Protein AF-A0A2E8RA68-F1 (afdb_monomer_lite)

Structure (mmCIF, N/CA/C/O backbone):
data_AF-A0A2E8RA68-F1
#
_entry.id   AF-A0A2E8RA68-F1
#
loop_
_atom_site.group_PDB
_atom_site.id
_atom_site.type_symbol
_atom_site.label_atom_id
_atom_site.label_alt_id
_atom_site.label_comp_id
_atom_site.label_asym_id
_atom_site.label_entity_id
_atom_site.label_seq_id
_atom_site.pdbx_PDB_ins_code
_atom_site.Cartn_x
_atom_site.Cartn_y
_atom_site.Cartn_z
_atom_site.occupancy
_atom_site.B_iso_or_equiv
_atom_site.auth_seq_id
_atom_site.auth_comp_id
_atom_site.auth_asym_id
_atom_site.auth_atom_id
_atom_site.pdbx_PDB_model_num
ATOM 1 N N . MET A 1 1 ? -4.834 3.414 -21.227 1.00 34.09 1 MET A N 1
ATOM 2 C CA . MET A 1 1 ? -4.551 4.663 -20.491 1.00 34.09 1 MET A CA 1
ATOM 3 C C . MET A 1 1 ? -3.182 4.505 -19.836 1.00 34.09 1 MET A C 1
ATOM 5 O O . MET A 1 1 ? -3.091 4.187 -18.664 1.00 34.09 1 MET A O 1
ATOM 9 N N . PHE A 1 2 ? -2.120 4.582 -20.645 1.00 33.16 2 PHE A N 1
ATOM 10 C CA . PHE A 1 2 ? -0.733 4.465 -20.187 1.00 33.16 2 PHE A CA 1
ATOM 11 C C . PHE A 1 2 ? -0.310 5.834 -19.652 1.00 33.16 2 PHE A C 1
ATOM 13 O O . PHE A 1 2 ? -0.043 6.749 -20.431 1.00 33.16 2 PHE A O 1
ATOM 20 N N . LEU A 1 3 ? -0.331 5.992 -18.329 1.00 34.12 3 LEU A N 1
ATOM 21 C CA . LEU A 1 3 ? 0.303 7.131 -17.674 1.00 34.12 3 LEU A CA 1
ATOM 22 C C . LEU A 1 3 ? 1.804 7.101 -18.003 1.00 34.12 3 LEU A C 1
ATOM 24 O O . LEU A 1 3 ? 2.423 6.041 -18.097 1.00 34.12 3 LEU A O 1
ATOM 28 N N . ARG A 1 4 ? 2.337 8.277 -18.323 1.00 38.25 4 ARG A N 1
ATOM 29 C CA . ARG A 1 4 ? 3.605 8.482 -19.019 1.00 38.25 4 ARG A CA 1
ATOM 30 C C . ARG A 1 4 ? 4.785 7.925 -18.218 1.00 38.25 4 ARG A C 1
ATOM 32 O O . ARG A 1 4 ? 5.115 8.432 -17.157 1.00 38.25 4 ARG A O 1
ATOM 39 N N . LYS A 1 5 ? 5.522 6.989 -18.823 1.00 44.41 5 LYS A N 1
ATOM 40 C CA . LYS A 1 5 ? 6.830 6.468 -18.367 1.00 44.41 5 LYS A CA 1
ATOM 41 C C . LYS A 1 5 ? 7.898 7.561 -18.139 1.00 44.41 5 LYS A C 1
ATOM 43 O O . LYS A 1 5 ? 8.949 7.281 -17.583 1.00 44.41 5 LYS A O 1
ATOM 48 N N . LYS A 1 6 ? 7.654 8.789 -18.615 1.00 37.50 6 LYS A N 1
ATOM 49 C CA . LYS A 1 6 ? 8.627 9.888 -18.648 1.00 37.50 6 LYS A CA 1
ATOM 50 C C . LYS A 1 6 ? 8.643 10.749 -17.382 1.00 37.50 6 LYS A C 1
ATOM 52 O O . LYS A 1 6 ? 9.646 11.406 -17.152 1.00 37.50 6 LYS A O 1
ATOM 57 N N . ASP A 1 7 ? 7.588 10.707 -16.569 1.00 38.56 7 ASP A N 1
ATOM 58 C CA . ASP A 1 7 ? 7.479 11.576 -15.388 1.00 38.56 7 ASP A CA 1
ATOM 59 C C . ASP A 1 7 ? 8.183 10.971 -14.153 1.00 38.56 7 ASP A C 1
ATOM 61 O O . ASP A 1 7 ? 8.489 11.684 -13.210 1.00 38.56 7 ASP A O 1
ATOM 65 N N . PHE A 1 8 ? 8.514 9.672 -14.175 1.00 43.72 8 PHE A N 1
ATOM 66 C CA . PHE A 1 8 ? 9.227 8.981 -13.085 1.00 43.72 8 PHE A CA 1
ATOM 67 C C . PHE A 1 8 ? 10.764 9.033 -13.221 1.00 43.72 8 PHE A C 1
ATOM 69 O O . PHE A 1 8 ? 11.483 8.693 -12.290 1.00 43.72 8 PHE A O 1
ATOM 76 N N . LEU A 1 9 ? 11.292 9.457 -14.377 1.00 35.19 9 LEU A N 1
ATOM 77 C CA . LEU A 1 9 ? 12.731 9.450 -14.693 1.00 35.19 9 LEU A CA 1
ATOM 78 C C . LEU A 1 9 ? 13.401 10.820 -14.496 1.00 35.19 9 LEU A C 1
ATOM 80 O O . LEU A 1 9 ? 14.270 11.214 -15.273 1.00 35.19 9 LEU A O 1
ATOM 84 N N . MET A 1 10 ? 13.022 11.553 -13.452 1.00 34.28 10 MET A N 1
ATOM 85 C CA . MET A 1 10 ? 13.844 12.648 -12.940 1.00 34.28 10 MET A CA 1
ATOM 86 C C . MET A 1 10 ? 14.176 12.341 -11.487 1.00 34.28 10 MET A C 1
ATOM 88 O O . MET A 1 10 ? 13.392 12.591 -10.583 1.00 34.28 10 MET A O 1
ATOM 92 N N . SER A 1 11 ? 15.365 11.772 -11.288 1.00 41.84 11 SER A N 1
ATOM 93 C CA . SER A 1 11 ? 16.063 11.780 -10.007 1.00 41.84 11 SER A CA 1
ATOM 94 C C . SER A 1 11 ? 16.385 13.230 -9.645 1.00 41.84 11 SER A C 1
ATOM 96 O O . SER A 1 11 ? 17.495 13.701 -9.872 1.00 41.84 11 SER A O 1
ATOM 98 N N . ASN A 1 12 ? 15.396 13.940 -9.115 1.00 46.41 12 ASN A N 1
ATOM 99 C CA . ASN A 1 12 ? 15.616 15.097 -8.272 1.00 46.41 12 ASN A CA 1
ATOM 100 C C . ASN A 1 12 ? 15.114 14.698 -6.884 1.00 46.41 12 ASN A C 1
ATOM 102 O O . ASN A 1 12 ? 13.912 14.561 -6.672 1.00 46.41 12 ASN A O 1
ATOM 106 N N . ASN A 1 13 ? 16.026 14.552 -5.924 1.00 53.06 13 ASN A N 1
ATOM 107 C CA . ASN A 1 13 ? 15.663 14.451 -4.506 1.00 53.06 13 ASN A CA 1
ATOM 108 C C . ASN A 1 13 ? 14.875 15.676 -3.997 1.00 53.06 13 ASN A C 1
ATOM 110 O O . ASN A 1 13 ? 14.400 15.661 -2.866 1.00 53.06 13 ASN A O 1
ATOM 114 N N . ASP A 1 14 ? 14.699 16.712 -4.826 1.00 55.31 14 ASP A N 1
ATOM 115 C CA . ASP A 1 14 ? 13.867 17.886 -4.547 1.00 55.31 14 ASP A CA 1
ATOM 116 C C . ASP A 1 14 ? 12.370 17.560 -4.368 1.00 55.31 14 ASP A C 1
ATOM 118 O O . ASP A 1 14 ? 11.659 18.351 -3.750 1.00 55.31 14 ASP A O 1
ATOM 122 N N . ASP A 1 15 ? 11.884 16.401 -4.833 1.00 63.25 15 ASP A N 1
ATOM 123 C CA . ASP A 1 15 ? 10.465 16.019 -4.705 1.00 63.25 15 ASP A CA 1
ATOM 124 C C . ASP A 1 15 ? 10.132 15.285 -3.389 1.00 63.25 15 ASP A C 1
ATOM 126 O O . ASP A 1 15 ? 8.957 15.101 -3.050 1.00 63.25 15 ASP A O 1
ATOM 130 N N . LEU A 1 16 ? 11.140 14.897 -2.596 1.00 83.50 16 LEU A N 1
ATOM 131 C CA . LEU A 1 16 ? 10.951 14.284 -1.275 1.00 83.50 16 LEU A CA 1
ATOM 132 C C . LEU A 1 16 ? 10.733 15.353 -0.199 1.00 83.50 16 LEU A C 1
ATOM 134 O O . LEU A 1 16 ? 11.527 15.545 0.723 1.00 83.50 16 LEU A O 1
ATOM 138 N N . THR A 1 17 ? 9.615 16.063 -0.314 1.00 91.44 17 THR A N 1
ATOM 139 C CA . THR A 1 17 ? 9.161 16.998 0.717 1.00 91.44 17 THR A CA 1
ATOM 140 C C . THR A 1 17 ? 8.467 16.256 1.860 1.00 91.44 17 THR A C 1
ATOM 142 O O . THR A 1 17 ? 7.928 15.157 1.699 1.00 91.44 17 THR A O 1
ATOM 145 N N . SER A 1 18 ? 8.405 16.877 3.035 1.00 92.19 18 SER A N 1
ATOM 146 C CA . SER A 1 18 ? 7.639 16.351 4.174 1.00 92.19 18 SER A CA 1
ATOM 147 C C . SER A 1 18 ? 6.150 16.189 3.839 1.00 92.19 18 SER A C 1
ATOM 149 O O . SER A 1 18 ? 5.486 15.296 4.359 1.00 92.19 18 SER A O 1
ATOM 151 N N . GLU A 1 19 ? 5.621 17.012 2.929 1.00 92.75 19 GLU A N 1
ATOM 152 C CA . GLU A 1 19 ? 4.267 16.864 2.389 1.00 92.75 19 GLU A CA 1
ATOM 153 C C . GLU A 1 19 ? 4.127 15.594 1.537 1.00 92.75 19 GLU A C 1
ATOM 155 O O . GLU A 1 19 ? 3.156 14.855 1.707 1.00 92.75 19 GLU A O 1
ATOM 160 N N . ALA A 1 20 ? 5.116 15.279 0.694 1.00 93.25 20 ALA A N 1
ATOM 161 C CA . ALA A 1 20 ? 5.135 14.039 -0.080 1.00 93.25 20 ALA A CA 1
ATOM 162 C C . ALA A 1 20 ? 5.151 12.797 0.831 1.00 93.25 20 ALA A C 1
ATOM 164 O O . ALA A 1 20 ? 4.408 11.843 0.587 1.00 93.25 20 ALA A O 1
ATOM 165 N N . ILE A 1 21 ? 5.918 12.831 1.928 1.00 95.00 21 ILE A N 1
ATOM 166 C CA . ILE A 1 21 ? 5.922 11.757 2.936 1.00 95.00 21 ILE A CA 1
ATOM 167 C C . ILE A 1 21 ? 4.556 11.630 3.621 1.00 95.00 21 ILE A C 1
ATOM 169 O O . ILE A 1 21 ? 4.041 10.520 3.754 1.00 95.00 21 ILE A O 1
ATOM 173 N N . ARG A 1 22 ? 3.914 12.742 4.000 1.00 94.44 22 ARG A N 1
ATOM 174 C CA . ARG A 1 22 ? 2.556 12.712 4.581 1.00 94.44 22 ARG A CA 1
ATOM 175 C C . ARG A 1 22 ? 1.521 12.173 3.600 1.00 94.44 22 ARG A C 1
ATOM 177 O O . ARG A 1 22 ? 0.635 11.414 3.994 1.00 94.44 22 ARG A O 1
ATOM 184 N N . HIS A 1 23 ? 1.639 12.529 2.325 1.00 93.81 23 HIS A N 1
ATOM 185 C CA . HIS A 1 23 ? 0.778 11.996 1.279 1.00 93.81 23 HIS A CA 1
ATOM 186 C C . HIS A 1 23 ? 0.962 10.478 1.128 1.00 93.81 23 HIS A C 1
ATOM 188 O O . HIS A 1 23 ? -0.022 9.737 1.113 1.00 93.81 23 HIS A O 1
ATOM 194 N N . LEU A 1 24 ? 2.206 9.991 1.124 1.00 93.12 24 LEU A N 1
ATOM 195 C CA . LEU A 1 24 ? 2.508 8.558 1.101 1.00 93.12 24 LEU A CA 1
ATOM 196 C C . LEU A 1 24 ? 1.967 7.825 2.343 1.00 93.12 24 LEU A C 1
ATOM 198 O O . LEU A 1 24 ? 1.397 6.735 2.228 1.00 93.12 24 LEU A O 1
ATOM 202 N N . ALA A 1 25 ? 2.092 8.430 3.524 1.00 94.75 25 ALA A N 1
ATOM 203 C CA . ALA A 1 25 ? 1.565 7.891 4.775 1.00 94.75 25 ALA A CA 1
ATOM 204 C C . ALA A 1 25 ? 0.029 7.760 4.734 1.00 94.75 25 ALA A C 1
ATOM 206 O O . ALA A 1 25 ? -0.524 6.739 5.145 1.00 94.75 25 ALA A O 1
ATOM 207 N N . SER A 1 26 ? -0.663 8.731 4.127 1.00 93.94 26 SER A N 1
ATOM 208 C CA . SER A 1 26 ? -2.112 8.670 3.884 1.00 93.94 26 SER A CA 1
ATOM 209 C C . SER A 1 26 ? -2.504 7.503 2.967 1.00 93.94 26 SER A C 1
ATOM 211 O O . SER A 1 26 ? -3.406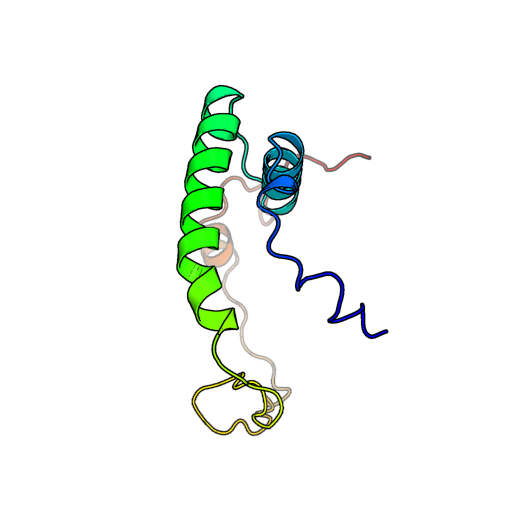 6.729 3.297 1.00 93.94 26 SER A O 1
ATOM 213 N N . LEU A 1 27 ? -1.780 7.308 1.857 1.00 95.69 27 LEU A N 1
ATOM 214 C CA . LEU A 1 27 ? -2.029 6.206 0.916 1.00 95.69 27 LEU A CA 1
ATOM 215 C C . LEU A 1 27 ? -1.823 4.826 1.554 1.00 95.69 27 LEU A C 1
ATOM 217 O O . LEU A 1 27 ? -2.547 3.879 1.245 1.00 95.69 27 LEU A O 1
ATOM 221 N N . 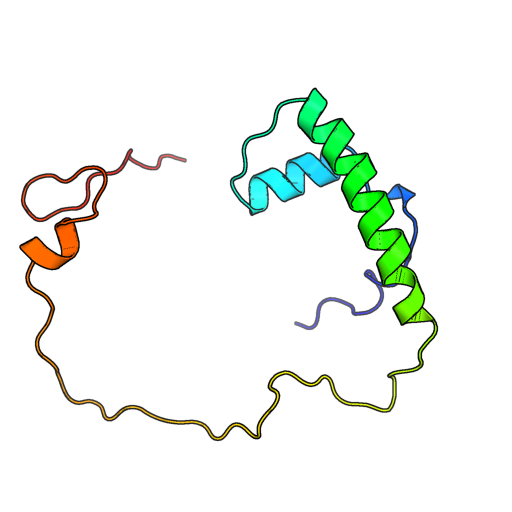THR A 1 28 ? -0.854 4.720 2.462 1.00 95.62 28 THR A N 1
ATOM 222 C CA . THR A 1 28 ? -0.502 3.473 3.159 1.00 95.62 28 THR A CA 1
ATOM 223 C C . THR A 1 28 ? -1.215 3.297 4.502 1.00 95.62 28 THR A C 1
ATOM 225 O O . THR A 1 28 ? -1.071 2.254 5.137 1.00 95.62 28 THR A O 1
ATOM 228 N N . ARG A 1 29 ? -2.039 4.274 4.911 1.00 95.19 29 ARG A N 1
ATOM 229 C CA . ARG A 1 29 ? -2.758 4.318 6.198 1.00 95.19 29 ARG A CA 1
ATOM 230 C C . ARG A 1 29 ? -1.832 4.211 7.417 1.00 95.19 29 ARG A C 1
ATOM 232 O O . ARG A 1 29 ? -2.198 3.606 8.424 1.00 95.19 29 ARG A O 1
ATOM 239 N N . ILE A 1 30 ? -0.651 4.817 7.333 1.00 95.94 30 ILE A N 1
ATOM 240 C CA . ILE A 1 30 ? 0.310 4.909 8.434 1.00 95.94 30 ILE A CA 1
ATOM 241 C C . ILE A 1 30 ? 0.175 6.295 9.068 1.00 95.94 30 ILE A C 1
ATOM 243 O O . ILE A 1 30 ? 0.264 7.311 8.387 1.00 95.94 30 ILE A O 1
ATOM 247 N N . SER A 1 31 ? -0.063 6.346 10.378 1.00 94.88 31 SER A N 1
ATOM 248 C CA . SER A 1 31 ? -0.034 7.603 11.133 1.00 94.88 31 SER A CA 1
ATOM 249 C C . SER A 1 31 ? 1.394 7.881 11.587 1.00 94.88 31 SER A C 1
ATOM 251 O O . SER A 1 31 ? 2.036 6.975 12.108 1.00 94.88 31 SER A O 1
ATOM 253 N N . MET A 1 32 ? 1.867 9.116 11.418 1.00 94.19 32 MET A N 1
ATOM 254 C CA . MET A 1 32 ? 3.227 9.535 11.779 1.00 94.19 32 MET A CA 1
ATOM 255 C C . MET A 1 32 ? 3.195 10.895 12.481 1.00 94.19 32 MET A C 1
ATOM 257 O O . MET A 1 32 ? 2.369 11.744 12.131 1.00 94.19 32 MET A O 1
ATOM 261 N N . SER A 1 33 ? 4.079 11.100 13.457 1.00 97.00 33 SER A N 1
ATOM 262 C CA . SER A 1 33 ? 4.337 12.420 14.042 1.00 97.00 33 SER A CA 1
ATOM 263 C C . SER A 1 33 ? 5.157 13.301 13.095 1.00 97.00 33 SER A C 1
ATOM 265 O O . SER A 1 33 ? 5.717 12.828 12.105 1.00 97.00 33 SER A O 1
ATOM 267 N N . ASP A 1 34 ? 5.252 14.597 13.392 1.00 95.88 34 ASP A N 1
ATOM 268 C CA . ASP A 1 34 ? 6.039 15.526 12.575 1.00 95.88 34 ASP A CA 1
ATOM 269 C C . ASP A 1 34 ? 7.532 15.167 12.586 1.00 95.88 34 ASP A C 1
ATOM 271 O O . ASP A 1 34 ? 8.194 15.229 11.551 1.00 95.88 34 ASP A O 1
ATOM 275 N N . GLU A 1 35 ? 8.048 14.710 13.728 1.00 96.38 35 GLU A N 1
ATOM 276 C CA . GLU A 1 35 ? 9.428 14.243 13.864 1.00 96.38 35 GLU A CA 1
ATOM 277 C C . GLU A 1 35 ? 9.681 12.960 13.059 1.00 96.38 35 GLU A C 1
ATOM 279 O O . GLU A 1 35 ? 10.729 12.814 12.429 1.00 96.38 35 GLU A O 1
ATOM 284 N N . GLU A 1 36 ? 8.719 12.031 13.056 1.00 96.75 36 GLU A N 1
ATOM 285 C CA . GLU A 1 36 ? 8.802 10.797 12.270 1.00 96.75 36 GLU A CA 1
ATOM 286 C C . GLU A 1 36 ? 8.751 11.078 10.766 1.00 96.75 36 GLU A C 1
ATOM 288 O O . GLU A 1 36 ? 9.450 10.413 10.002 1.00 96.75 36 GLU A O 1
ATOM 293 N N . VAL A 1 37 ? 7.967 12.073 10.340 1.00 96.31 37 VAL A N 1
ATOM 294 C CA . VAL A 1 37 ? 7.904 12.512 8.940 1.00 96.31 37 VAL A CA 1
ATOM 295 C C . VAL A 1 37 ? 9.256 13.050 8.477 1.00 96.31 37 VAL A C 1
ATOM 297 O O . VAL A 1 37 ? 9.732 12.637 7.421 1.00 96.31 37 VAL A O 1
ATOM 300 N N . GLU A 1 38 ? 9.896 13.924 9.258 1.00 95.38 38 GLU A N 1
ATOM 301 C CA . GLU A 1 38 ? 11.219 14.455 8.899 1.00 95.38 38 GLU A CA 1
ATOM 302 C C . GLU A 1 38 ? 12.282 13.360 8.856 1.00 95.38 38 GLU A C 1
ATOM 304 O O . GLU A 1 38 ? 13.072 13.287 7.916 1.00 95.38 38 GLU A O 1
ATOM 309 N N . LYS A 1 39 ? 12.258 12.453 9.834 1.00 95.69 39 LYS A N 1
ATOM 310 C CA . LYS A 1 39 ? 13.178 11.318 9.855 1.00 95.69 39 LYS A CA 1
ATOM 311 C C . LYS A 1 39 ? 12.986 10.413 8.632 1.00 95.69 39 LYS A C 1
ATOM 313 O O . LYS A 1 39 ? 13.959 10.044 7.979 1.00 95.69 39 LYS A O 1
ATOM 318 N N . MET A 1 40 ? 11.739 10.078 8.308 1.00 95.44 40 MET A N 1
ATOM 319 C CA . MET A 1 40 ? 11.402 9.241 7.156 1.00 95.44 40 MET A CA 1
ATOM 320 C C . MET A 1 40 ? 11.771 9.913 5.833 1.00 95.44 40 MET A C 1
ATOM 322 O O . MET A 1 40 ? 12.190 9.230 4.903 1.00 95.44 40 MET A O 1
ATOM 326 N N . ARG A 1 41 ? 11.652 11.242 5.741 1.00 94.69 41 ARG A N 1
ATOM 327 C CA . ARG A 1 41 ? 12.097 12.014 4.576 1.00 94.69 41 ARG A CA 1
ATOM 328 C C . ARG A 1 41 ? 13.579 11.769 4.292 1.00 94.69 41 ARG A C 1
ATOM 330 O O . ARG A 1 41 ? 13.930 11.409 3.169 1.00 94.69 41 ARG A O 1
ATOM 337 N N . ASP A 1 42 ? 14.424 11.899 5.313 1.00 93.56 42 ASP A N 1
ATOM 338 C CA . ASP A 1 42 ? 15.869 11.682 5.183 1.00 93.56 42 ASP A CA 1
ATOM 339 C C . ASP A 1 42 ? 16.200 10.208 4.886 1.00 93.56 42 ASP A C 1
ATOM 341 O O . ASP A 1 42 ? 17.017 9.909 4.013 1.00 93.56 42 ASP A O 1
ATOM 345 N N . GLU A 1 43 ? 15.550 9.265 5.575 1.00 94.62 43 GLU A N 1
ATOM 346 C CA . GLU A 1 43 ? 15.734 7.826 5.336 1.00 94.62 43 GLU A CA 1
ATOM 347 C C . GLU A 1 43 ? 15.338 7.430 3.905 1.00 94.62 43 GLU A C 1
ATOM 349 O O . GLU A 1 43 ? 16.090 6.723 3.231 1.00 94.62 43 GLU A O 1
ATOM 354 N N . MET A 1 44 ? 14.200 7.924 3.410 1.00 93.75 44 MET A N 1
ATOM 355 C CA . MET A 1 44 ? 13.718 7.648 2.058 1.00 93.75 44 MET A CA 1
ATOM 356 C C . MET A 1 44 ? 14.633 8.257 0.992 1.00 93.75 44 MET A C 1
ATOM 358 O O . MET A 1 44 ? 14.930 7.578 0.009 1.00 93.75 44 MET A O 1
ATOM 362 N N . SER A 1 45 ? 15.133 9.482 1.199 1.00 91.94 45 SER A N 1
ATOM 363 C CA . SER A 1 45 ? 16.108 10.104 0.289 1.00 91.94 45 SER A CA 1
ATOM 364 C C . SER A 1 45 ? 17.343 9.220 0.130 1.00 91.94 45 SER A C 1
ATOM 366 O O . SER A 1 45 ? 17.723 8.882 -0.987 1.00 91.94 45 SER A O 1
ATOM 368 N N . ASN A 1 46 ? 17.901 8.742 1.247 1.00 92.94 46 ASN A N 1
ATOM 369 C CA . ASN A 1 46 ? 19.055 7.847 1.217 1.00 92.94 46 ASN A CA 1
ATOM 370 C C . ASN A 1 46 ? 18.752 6.521 0.497 1.00 92.94 46 ASN A C 1
ATOM 372 O O . ASN A 1 46 ? 19.608 5.982 -0.206 1.00 92.94 46 ASN A O 1
ATOM 376 N N . ILE A 1 47 ? 17.551 5.957 0.666 1.00 94.12 47 ILE A N 1
ATOM 377 C CA . ILE A 1 47 ? 17.153 4.719 -0.022 1.00 94.12 47 ILE A CA 1
ATOM 378 C C . ILE A 1 47 ? 17.070 4.946 -1.536 1.00 94.12 47 ILE A C 1
ATOM 380 O O . ILE A 1 47 ? 17.602 4.135 -2.297 1.00 94.12 47 ILE A O 1
ATOM 384 N N . LEU A 1 48 ? 16.441 6.037 -1.980 1.00 91.75 48 LEU A N 1
ATOM 385 C CA . LEU A 1 48 ? 16.315 6.345 -3.406 1.00 91.75 48 LEU A CA 1
ATOM 386 C C . LEU A 1 48 ? 17.671 6.641 -4.053 1.00 91.75 48 LEU A C 1
ATOM 388 O O . LEU A 1 48 ? 17.922 6.145 -5.151 1.00 91.75 48 LEU A O 1
ATOM 392 N N . ASP A 1 49 ? 18.567 7.335 -3.350 1.00 90.69 49 ASP A N 1
ATOM 393 C CA . ASP A 1 49 ? 19.942 7.569 -3.806 1.00 90.69 49 ASP A CA 1
ATOM 394 C C . ASP A 1 49 ? 20.694 6.261 -4.065 1.00 90.69 49 ASP A C 1
ATOM 396 O O . ASP A 1 49 ? 21.367 6.108 -5.085 1.00 90.69 49 ASP A O 1
ATOM 400 N N . ASN A 1 50 ? 20.536 5.273 -3.181 1.00 93.38 50 ASN A N 1
ATOM 401 C CA . ASN A 1 50 ? 21.149 3.959 -3.375 1.00 93.38 50 ASN A CA 1
ATOM 402 C C . ASN A 1 50 ? 20.544 3.200 -4.569 1.00 93.38 50 ASN A C 1
ATOM 404 O O . ASN A 1 50 ? 21.257 2.487 -5.277 1.00 93.38 50 ASN A O 1
ATOM 408 N N . ILE A 1 51 ? 19.238 3.345 -4.809 1.00 93.25 51 ILE A N 1
ATOM 409 C CA . ILE A 1 51 ? 18.544 2.703 -5.936 1.00 93.25 51 ILE A CA 1
ATOM 410 C C . ILE A 1 51 ? 18.894 3.386 -7.268 1.00 93.25 51 ILE A C 1
ATOM 412 O O . ILE A 1 51 ? 18.882 2.726 -8.310 1.00 93.25 51 ILE A O 1
ATOM 416 N N . ALA A 1 52 ? 19.263 4.672 -7.253 1.00 91.38 52 ALA A N 1
ATOM 417 C CA . ALA A 1 52 ? 19.551 5.458 -8.453 1.00 91.38 52 ALA A CA 1
ATOM 418 C C . ALA A 1 52 ? 20.675 4.871 -9.325 1.00 91.38 52 ALA A C 1
ATOM 420 O O . ALA A 1 52 ? 20.659 5.076 -10.538 1.00 91.38 52 ALA A O 1
ATOM 421 N N . VAL A 1 53 ? 21.585 4.076 -8.747 1.00 92.50 53 VAL A N 1
ATOM 422 C CA . VAL A 1 53 ? 22.639 3.343 -9.479 1.00 92.50 53 VAL A CA 1
ATOM 423 C C . VAL A 1 53 ? 22.056 2.435 -10.573 1.00 92.50 53 VAL A C 1
ATOM 425 O O . VAL A 1 53 ? 22.673 2.238 -11.618 1.00 92.50 53 VAL A O 1
ATOM 428 N N . LEU A 1 54 ? 20.834 1.919 -10.394 1.00 91.38 54 LEU A N 1
ATOM 429 C CA . LEU A 1 54 ? 20.175 1.078 -11.400 1.00 91.38 54 LEU A CA 1
ATOM 430 C C . LEU A 1 54 ? 19.843 1.837 -12.698 1.00 91.38 54 LEU A C 1
ATOM 432 O O . LEU A 1 54 ? 19.700 1.200 -13.741 1.00 91.38 54 LEU A O 1
ATOM 436 N N . ASN A 1 55 ? 19.768 3.175 -12.667 1.00 90.25 55 ASN A N 1
ATOM 437 C CA . ASN A 1 55 ? 19.503 4.000 -13.853 1.00 90.25 55 ASN A CA 1
ATOM 438 C C . ASN A 1 55 ? 20.675 4.020 -14.849 1.00 90.25 55 ASN A C 1
ATOM 440 O O . ASN A 1 55 ? 20.489 4.407 -16.001 1.00 90.25 55 ASN A O 1
ATOM 444 N N . GLU A 1 56 ? 21.875 3.606 -14.432 1.00 92.50 56 GLU A N 1
ATOM 445 C CA . GLU A 1 56 ? 23.053 3.525 -15.307 1.00 92.50 56 GLU A CA 1
ATOM 446 C C . GLU A 1 56 ? 22.965 2.356 -16.305 1.00 92.50 56 GLU A C 1
ATOM 448 O O . GLU A 1 56 ? 23.706 2.306 -17.291 1.00 92.50 56 GLU A O 1
ATOM 453 N N . ILE A 1 57 ? 22.052 1.409 -16.071 1.00 92.38 57 ILE A N 1
ATOM 454 C CA . ILE A 1 57 ? 21.908 0.195 -16.870 1.00 92.38 57 ILE A CA 1
ATOM 455 C C . ILE A 1 57 ? 20.831 0.405 -17.941 1.00 92.38 57 ILE A C 1
ATOM 457 O O . ILE A 1 57 ? 19.660 0.631 -17.640 1.00 92.38 57 ILE A O 1
ATOM 461 N N . ASN A 1 58 ? 21.209 0.265 -19.216 1.00 91.88 58 ASN A N 1
ATOM 462 C CA . ASN A 1 58 ? 20.256 0.319 -20.324 1.00 91.88 58 ASN A CA 1
ATOM 463 C C . ASN A 1 58 ? 19.369 -0.939 -20.351 1.00 91.88 58 ASN A C 1
ATOM 465 O O . ASN A 1 58 ? 19.864 -2.051 -20.541 1.00 91.88 58 ASN A O 1
ATOM 469 N N . THR A 1 59 ? 18.056 -0.742 -20.220 1.00 92.38 59 THR A N 1
ATOM 470 C CA . THR A 1 59 ? 17.039 -1.805 -20.243 1.00 92.38 59 THR A CA 1
ATOM 471 C C . THR A 1 59 ? 16.055 -1.687 -21.415 1.00 92.38 59 THR A C 1
ATOM 473 O O . THR A 1 59 ? 15.072 -2.418 -21.466 1.00 92.38 59 THR A O 1
ATOM 476 N N . ASP A 1 60 ? 16.322 -0.834 -22.413 1.00 93.19 60 ASP A N 1
ATOM 477 C CA . ASP A 1 60 ? 15.397 -0.578 -23.535 1.00 93.19 60 ASP A CA 1
ATOM 478 C C . ASP A 1 60 ? 15.100 -1.817 -24.397 1.00 93.19 60 ASP A C 1
ATOM 480 O O . ASP A 1 60 ? 14.089 -1.866 -25.094 1.00 93.19 60 ASP A O 1
ATOM 484 N N . SER A 1 61 ? 15.994 -2.809 -24.380 1.00 92.56 61 SER A N 1
ATOM 485 C CA . SER A 1 61 ? 15.893 -4.038 -25.185 1.00 92.56 61 SER A CA 1
ATOM 486 C C . SER A 1 61 ? 15.522 -5.283 -24.375 1.00 92.56 61 SER A C 1
ATOM 488 O O . SER A 1 61 ? 15.610 -6.391 -24.902 1.00 92.56 61 SER A O 1
ATOM 490 N N . VAL A 1 62 ? 15.149 -5.127 -23.102 1.00 91.19 62 VAL A N 1
ATOM 491 C CA . VAL A 1 62 ? 14.734 -6.235 -22.232 1.00 91.19 62 VAL A CA 1
ATOM 492 C C . VAL A 1 62 ? 13.328 -5.995 -21.704 1.00 91.19 62 VAL A C 1
ATOM 494 O O . VAL A 1 62 ? 13.017 -4.938 -21.157 1.00 91.19 62 VAL A O 1
ATOM 497 N N . ASP A 1 63 ? 12.474 -7.001 -21.863 1.00 88.69 63 ASP A N 1
ATOM 498 C CA . ASP A 1 63 ? 11.123 -6.964 -21.321 1.00 88.69 63 ASP A CA 1
ATOM 499 C C . ASP A 1 63 ? 11.151 -7.070 -19.784 1.00 88.69 63 ASP A C 1
ATOM 501 O O . ASP A 1 63 ? 11.976 -7.801 -19.229 1.00 88.69 63 ASP A O 1
ATOM 505 N N . PRO A 1 64 ? 10.251 -6.374 -19.063 1.00 90.81 64 PRO A N 1
ATOM 506 C CA . PRO A 1 64 ? 10.160 -6.495 -17.614 1.00 90.81 64 PRO A CA 1
ATOM 507 C C . PRO A 1 64 ? 9.810 -7.923 -17.176 1.00 90.81 64 PRO A C 1
ATOM 509 O O . PRO A 1 64 ? 8.777 -8.474 -17.563 1.00 9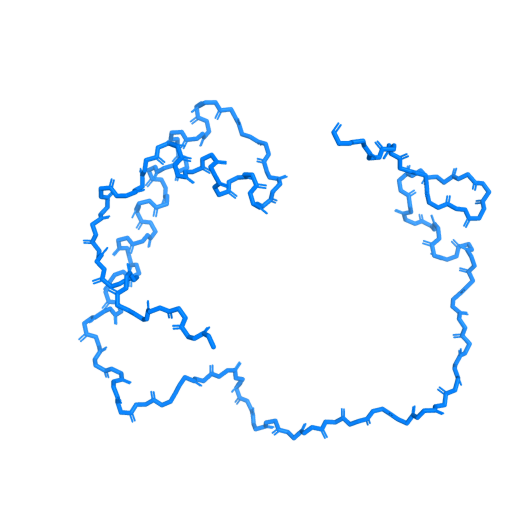0.81 64 PRO A O 1
ATOM 512 N N . THR A 1 65 ? 10.624 -8.497 -16.295 1.00 90.88 65 THR A N 1
ATOM 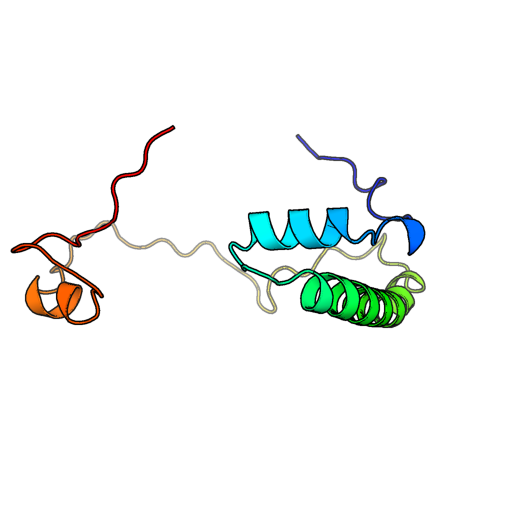513 C CA . THR A 1 65 ? 10.358 -9.813 -15.702 1.00 90.88 65 THR A CA 1
ATOM 514 C C . THR A 1 65 ? 9.322 -9.695 -14.584 1.00 90.88 65 THR A C 1
ATOM 516 O O . THR A 1 65 ? 9.645 -9.275 -13.476 1.00 90.88 65 THR A O 1
ATOM 519 N N . GLY A 1 66 ? 8.067 -10.072 -14.853 1.00 89.75 66 GLY A N 1
ATOM 520 C CA . GLY A 1 66 ? 7.000 -10.054 -13.839 1.00 89.75 66 GLY A CA 1
ATOM 521 C C . GLY A 1 66 ? 7.025 -11.249 -12.880 1.00 89.75 66 GLY A C 1
ATOM 522 O O . GLY A 1 66 ? 6.623 -11.127 -11.727 1.00 89.75 66 GLY A O 1
ATOM 523 N N . HIS A 1 67 ? 7.488 -12.406 -13.350 1.00 89.62 67 HIS A N 1
ATOM 524 C CA . HIS A 1 67 ? 7.547 -13.640 -12.573 1.00 89.62 67 HIS A CA 1
ATOM 525 C C . HIS A 1 67 ? 8.804 -14.417 -12.964 1.00 89.62 67 HIS A C 1
ATOM 527 O O . HIS A 1 67 ? 9.241 -14.353 -14.110 1.00 89.62 67 HIS A O 1
ATOM 533 N N . SER A 1 68 ? 9.394 -15.145 -12.016 1.00 91.50 68 SER A N 1
ATOM 534 C CA . SER A 1 68 ? 10.639 -15.898 -12.231 1.00 91.50 68 SER A CA 1
ATOM 535 C C . SER A 1 68 ? 10.464 -17.180 -13.051 1.00 91.50 68 SER A C 1
ATOM 537 O O . SER A 1 68 ? 11.454 -17.805 -13.422 1.00 91.50 68 SER A O 1
ATOM 539 N N . VAL A 1 69 ? 9.219 -17.578 -13.313 1.00 90.00 69 VAL A N 1
ATOM 540 C CA . VAL A 1 69 ? 8.842 -18.768 -14.079 1.00 90.00 69 VAL A CA 1
ATOM 541 C C . VAL A 1 69 ? 7.803 -18.392 -15.124 1.00 90.00 69 VAL A C 1
ATOM 543 O O . VAL A 1 69 ? 7.072 -17.415 -14.950 1.00 90.00 69 VAL A O 1
ATOM 546 N N . ASP A 1 70 ? 7.703 -19.194 -16.178 1.00 83.94 70 ASP A N 1
ATOM 547 C CA . ASP A 1 70 ? 6.675 -19.017 -17.197 1.00 83.94 70 ASP A CA 1
ATOM 548 C C . ASP A 1 70 ? 5.283 -19.219 -16.589 1.00 83.94 70 ASP A C 1
ATOM 550 O O . ASP A 1 70 ? 4.980 -20.277 -16.027 1.00 83.94 70 ASP A O 1
ATOM 554 N N . LEU A 1 71 ? 4.414 -18.210 -16.711 1.00 84.69 71 LEU A N 1
ATOM 555 C CA . LEU A 1 71 ? 3.016 -18.362 -16.323 1.00 84.69 71 LEU A CA 1
ATOM 556 C C . LEU A 1 71 ? 2.185 -18.855 -17.484 1.00 84.69 71 LEU A C 1
ATOM 558 O O . LEU A 1 71 ? 2.161 -18.287 -18.572 1.00 84.69 71 LEU A O 1
ATOM 562 N N . THR A 1 72 ? 1.391 -19.862 -17.168 1.00 89.19 72 THR A N 1
ATOM 563 C CA . THR A 1 72 ? 0.205 -20.215 -17.926 1.00 89.19 72 THR A CA 1
ATOM 564 C C . THR A 1 72 ? -1.006 -19.847 -17.080 1.00 89.19 72 THR A C 1
ATOM 566 O O . THR A 1 72 ? -0.963 -19.912 -15.849 1.00 89.19 72 THR A O 1
ATOM 569 N N . SER A 1 73 ? -2.086 -19.396 -17.714 1.00 90.31 73 SER A N 1
ATOM 570 C CA . SER A 1 73 ? -3.325 -19.107 -16.994 1.00 90.31 73 SER A CA 1
ATOM 571 C C . SER A 1 73 ? -3.876 -20.400 -16.393 1.00 90.31 73 SER A C 1
ATOM 573 O O . SER A 1 73 ? -4.330 -21.280 -17.121 1.00 90.31 73 SER A O 1
ATOM 575 N N . VAL A 1 74 ? -3.846 -20.507 -15.065 1.00 91.00 74 VAL A N 1
ATOM 576 C CA . VAL A 1 74 ? -4.441 -21.631 -14.336 1.00 91.00 74 VAL A CA 1
ATOM 577 C C . VAL A 1 74 ? -5.858 -21.243 -13.938 1.00 91.00 74 VAL A C 1
ATOM 579 O O . VAL A 1 74 ? -6.062 -20.332 -13.137 1.00 91.00 74 VAL A O 1
ATOM 582 N N . LEU A 1 75 ? -6.842 -21.927 -14.518 1.00 94.00 75 LEU A N 1
ATOM 583 C CA . LEU A 1 75 ? -8.244 -21.760 -14.154 1.00 94.00 75 LEU A CA 1
ATOM 584 C C . LEU A 1 75 ? -8.614 -22.746 -13.046 1.00 94.00 75 LEU A C 1
ATOM 586 O O . LEU A 1 75 ? -8.154 -23.886 -13.023 1.00 94.00 75 LEU A O 1
ATOM 590 N N . ARG A 1 76 ? -9.465 -22.293 -12.127 1.00 95.38 76 ARG A N 1
ATOM 591 C CA . ARG A 1 76 ? -10.120 -23.145 -11.133 1.00 95.38 76 ARG A CA 1
ATOM 592 C C . ARG A 1 76 ? -11.450 -23.622 -11.711 1.00 95.38 76 ARG A C 1
ATOM 594 O O . ARG A 1 76 ? -12.209 -22.792 -12.207 1.00 95.38 76 ARG A O 1
ATOM 601 N N . ASP A 1 77 ? -11.758 -24.909 -11.568 1.00 95.12 77 ASP A N 1
ATOM 602 C CA . ASP A 1 77 ? -13.084 -25.439 -11.898 1.00 95.12 77 ASP A CA 1
ATOM 603 C C . ASP A 1 77 ? -14.177 -24.739 -11.087 1.00 95.12 77 ASP A C 1
ATOM 605 O O . ASP A 1 77 ? -14.009 -24.473 -9.890 1.00 95.12 77 ASP A O 1
ATOM 609 N N . ASP A 1 78 ? -15.322 -24.484 -11.718 1.00 96.62 78 ASP A N 1
ATOM 610 C CA . ASP A 1 78 ? -16.479 -23.875 -11.065 1.00 96.62 78 ASP A CA 1
ATOM 611 C C . ASP A 1 78 ? -17.284 -24.902 -10.256 1.00 96.62 78 ASP A C 1
ATOM 613 O O . ASP A 1 78 ? -18.415 -25.265 -10.570 1.00 96.62 78 ASP A O 1
ATOM 617 N N . VAL A 1 79 ? -16.643 -25.430 -9.217 1.00 97.06 79 VAL A N 1
ATOM 618 C CA . VAL A 1 79 ? -17.238 -26.377 -8.273 1.00 97.06 79 VAL A CA 1
ATOM 619 C C . VAL A 1 79 ? -17.327 -25.709 -6.907 1.00 97.06 79 VAL A C 1
ATOM 621 O O . VAL A 1 79 ? -16.351 -25.112 -6.436 1.00 97.06 79 VAL A O 1
ATOM 624 N N . SER A 1 80 ? -18.502 -25.799 -6.281 1.00 96.12 80 SER A N 1
ATOM 625 C CA . SER A 1 80 ? -18.725 -25.304 -4.921 1.00 96.12 80 SER A CA 1
ATOM 626 C C . SER A 1 80 ? -17.912 -26.116 -3.909 1.00 96.12 80 SER A C 1
ATOM 628 O O . SER A 1 80 ? -17.764 -27.330 -4.051 1.00 96.12 80 SER A O 1
ATOM 630 N N . LYS A 1 81 ? -17.385 -25.444 -2.886 1.00 95.75 81 LYS A N 1
ATOM 631 C CA . LYS A 1 81 ? -16.681 -26.059 -1.756 1.00 95.75 81 LYS A CA 1
ATOM 632 C C . LYS A 1 81 ? -17.330 -25.597 -0.462 1.00 95.75 81 LYS A C 1
ATOM 634 O O . LYS A 1 81 ? -17.875 -24.493 -0.410 1.00 95.75 81 LYS A O 1
ATOM 639 N N . ASP A 1 82 ? -17.232 -26.426 0.569 1.00 96.25 82 ASP A N 1
ATOM 640 C CA . ASP A 1 82 ? -17.715 -26.065 1.897 1.00 96.25 82 ASP A CA 1
ATOM 641 C C . ASP A 1 82 ? -17.020 -24.787 2.383 1.00 96.25 82 ASP A C 1
ATOM 643 O O . ASP A 1 82 ? -15.808 -24.611 2.226 1.00 96.25 82 ASP A O 1
ATOM 647 N N . SER A 1 83 ? -17.813 -23.872 2.939 1.00 95.38 83 SER A N 1
ATOM 648 C CA . SER A 1 83 ? -17.297 -22.650 3.557 1.00 95.38 83 SER A CA 1
ATOM 649 C C . SER A 1 83 ? -16.747 -22.951 4.950 1.00 95.38 83 SER A C 1
ATOM 651 O O . SER A 1 83 ? -17.150 -23.921 5.592 1.00 95.38 83 SER A O 1
ATOM 653 N N . PHE A 1 84 ? -15.840 -22.105 5.437 1.00 95.38 84 PHE A N 1
ATOM 654 C CA . PHE A 1 84 ? -15.380 -22.176 6.825 1.00 95.38 84 PHE A CA 1
ATOM 655 C C . PHE A 1 84 ? -16.535 -21.915 7.800 1.00 95.38 84 PHE A C 1
ATOM 657 O O . PHE A 1 84 ? -17.494 -21.218 7.460 1.00 95.38 84 PHE A O 1
ATOM 664 N N . SER A 1 85 ? -16.443 -22.464 9.016 1.00 96.00 85 SER A N 1
ATOM 665 C CA . SER A 1 85 ? -17.447 -22.195 10.047 1.00 96.00 85 SER A CA 1
ATOM 666 C C . SER A 1 85 ? -17.396 -20.725 10.478 1.00 96.00 85 SER A C 1
ATOM 668 O O . SER A 1 85 ? -16.330 -20.103 10.472 1.00 96.00 85 SER A O 1
ATOM 670 N N . THR A 1 86 ? -18.535 -20.163 10.887 1.00 95.25 86 THR A N 1
ATOM 671 C CA . THR A 1 86 ? -18.600 -18.776 11.374 1.00 95.25 86 THR A CA 1
ATOM 672 C C . THR A 1 86 ? -17.639 -18.545 12.541 1.00 95.25 86 THR A C 1
ATOM 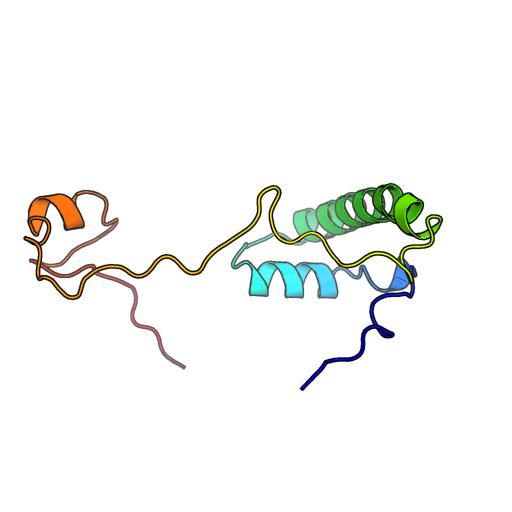674 O O . THR A 1 86 ? -16.934 -17.539 12.577 1.00 95.25 86 THR A O 1
ATOM 677 N N . THR A 1 87 ? -17.536 -19.519 13.449 1.00 94.62 87 THR A N 1
ATOM 678 C CA . THR A 1 87 ? -16.610 -19.491 14.588 1.00 94.62 87 THR A CA 1
ATOM 679 C C . THR A 1 87 ? -15.152 -19.381 14.144 1.00 94.62 87 THR A C 1
ATOM 681 O O . THR A 1 87 ? -14.407 -18.575 14.700 1.00 94.62 87 THR A O 1
ATOM 684 N N . ASP A 1 88 ? -14.740 -20.145 13.125 1.00 96.00 88 ASP A N 1
ATOM 685 C CA . ASP A 1 88 ? -13.362 -20.105 12.619 1.00 96.00 88 ASP A CA 1
ATOM 686 C C . ASP A 1 88 ? -13.049 -18.755 11.966 1.00 96.00 88 ASP A C 1
ATOM 688 O O . ASP A 1 88 ? -11.981 -18.185 12.199 1.00 96.00 88 ASP A O 1
ATOM 692 N N . ILE A 1 89 ? -13.995 -18.212 11.193 1.00 95.56 89 ILE A N 1
ATOM 693 C CA . ILE A 1 89 ? -13.847 -16.916 10.516 1.00 95.56 89 ILE A CA 1
ATOM 694 C C . ILE A 1 89 ? -13.720 -15.776 11.536 1.00 95.56 89 ILE A C 1
ATOM 696 O O . ILE A 1 89 ? -12.862 -14.904 11.387 1.00 95.56 89 ILE A O 1
ATOM 700 N N . LEU A 1 90 ? -14.552 -15.780 12.581 1.00 96.62 90 LEU A N 1
ATOM 701 C CA . LEU A 1 90 ? -14.593 -14.708 13.579 1.00 96.62 90 LEU A CA 1
ATOM 702 C C . LEU A 1 90 ? -13.511 -14.828 14.657 1.00 96.62 90 LEU A C 1
ATOM 704 O O . LEU A 1 90 ? -13.293 -13.870 15.394 1.00 96.62 90 LEU A O 1
ATOM 708 N N . SER A 1 91 ? -12.791 -15.952 14.720 1.00 96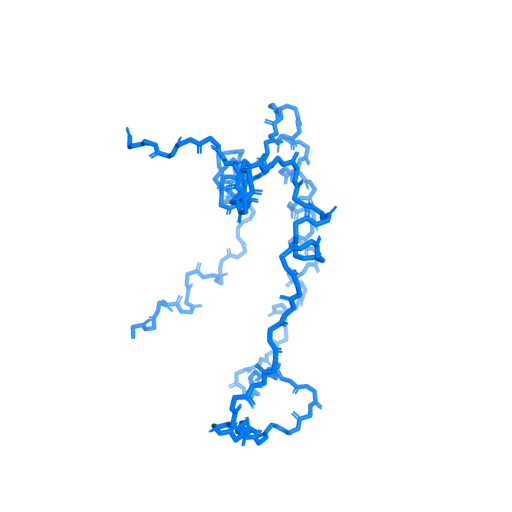.44 91 SER A N 1
ATOM 709 C CA . SER A 1 91 ? -11.769 -16.221 15.744 1.00 96.44 91 SER A CA 1
ATOM 710 C C . SER A 1 91 ? -10.690 -15.134 15.873 1.00 96.44 91 SER A C 1
ATOM 712 O O . SER A 1 91 ? -10.175 -14.914 16.967 1.00 96.44 91 SER A O 1
ATOM 714 N N . ASN A 1 92 ? -10.373 -14.434 14.777 1.00 96.06 92 ASN A N 1
ATOM 715 C CA . ASN A 1 92 ? -9.384 -13.349 14.734 1.00 96.06 92 ASN A CA 1
ATOM 716 C C . ASN A 1 92 ? -10.008 -11.957 14.539 1.00 96.06 92 ASN A C 1
ATOM 718 O O . ASN A 1 92 ? -9.279 -10.978 14.366 1.00 96.06 92 ASN A O 1
ATOM 722 N N . ALA A 1 93 ? -11.339 -11.842 14.523 1.00 95.88 93 ALA A N 1
ATOM 723 C CA . ALA A 1 93 ? -12.001 -10.555 14.360 1.00 95.88 93 ALA A CA 1
ATOM 724 C C . ALA A 1 93 ? -11.771 -9.693 15.619 1.00 95.88 93 ALA A C 1
ATOM 726 O O . ALA A 1 93 ? -12.145 -10.114 16.714 1.00 95.88 93 ALA A O 1
ATOM 727 N N . PRO A 1 94 ? -11.211 -8.470 15.506 1.00 95.44 94 PRO A N 1
ATOM 728 C CA . PRO A 1 94 ? -10.970 -7.618 16.676 1.00 95.44 94 PRO A CA 1
ATOM 729 C C . PRO A 1 94 ? -12.243 -7.263 17.457 1.00 95.44 94 PRO A C 1
ATOM 731 O O . PRO A 1 94 ? -12.185 -6.987 18.653 1.00 95.44 94 PRO A O 1
ATOM 734 N N . ASN A 1 95 ? -13.388 -7.220 16.773 1.00 95.81 95 ASN A N 1
ATOM 735 C CA . ASN A 1 95 ? -14.706 -7.017 17.359 1.00 95.81 95 ASN A CA 1
ATOM 736 C C . ASN A 1 95 ? -15.755 -7.679 16.453 1.00 95.81 95 ASN A C 1
ATOM 738 O O . ASN A 1 95 ? -15.662 -7.580 15.225 1.00 95.81 95 ASN A O 1
ATOM 742 N N . HIS A 1 96 ? -16.751 -8.331 17.044 1.00 95.62 96 HIS A N 1
ATOM 743 C CA . HIS A 1 96 ? -17.872 -8.922 16.323 1.00 95.62 96 HIS A CA 1
ATOM 744 C C . HIS A 1 96 ? -19.176 -8.742 17.111 1.00 95.62 96 HIS A C 1
ATOM 746 O O . HIS A 1 96 ? -19.163 -8.558 18.329 1.00 95.62 96 HIS A O 1
ATOM 752 N N . ASP A 1 97 ? -20.292 -8.741 16.394 1.00 94.62 97 ASP A N 1
ATOM 753 C CA . ASP A 1 97 ? -21.647 -8.682 16.935 1.00 94.62 97 ASP A CA 1
ATOM 754 C C . ASP A 1 97 ? -22.418 -9.846 16.321 1.00 94.62 97 ASP A C 1
ATOM 756 O O . ASP A 1 97 ? -22.628 -9.867 15.107 1.00 94.62 97 ASP A O 1
ATOM 760 N N . GLU A 1 98 ? -22.735 -10.853 17.134 1.00 94.00 98 GLU A N 1
ATOM 761 C CA . GLU A 1 98 ? -23.214 -12.152 16.650 1.00 94.00 98 GLU A CA 1
ATOM 762 C C . GLU A 1 98 ? -22.284 -12.693 15.542 1.00 94.00 98 GLU A C 1
ATOM 764 O O . GLU A 1 98 ? -21.079 -12.858 15.771 1.00 94.00 98 GLU A O 1
ATOM 769 N N . ASP A 1 99 ? -22.828 -12.907 14.343 1.00 95.31 99 ASP A N 1
ATOM 770 C CA . ASP A 1 99 ? -22.139 -13.466 13.180 1.00 95.31 99 ASP A CA 1
ATOM 771 C C . ASP A 1 99 ? -21.476 -12.394 12.279 1.00 95.31 99 ASP A C 1
ATOM 773 O O . ASP A 1 99 ? -21.068 -12.683 11.152 1.00 95.31 99 ASP A O 1
ATOM 777 N N . LEU A 1 100 ? -21.367 -11.140 12.741 1.00 95.19 100 LEU A N 1
ATOM 778 C CA . LEU A 1 100 ? -20.883 -10.001 11.949 1.00 95.19 100 LEU A CA 1
ATOM 779 C C . LEU A 1 100 ? -19.590 -9.405 12.510 1.00 95.19 100 LEU A C 1
ATOM 781 O O . LEU A 1 100 ? -19.483 -9.148 13.704 1.00 95.19 100 LEU A O 1
ATOM 785 N N . ILE A 1 101 ? -18.633 -9.060 11.642 1.00 96.56 101 ILE A N 1
ATOM 786 C CA . ILE A 1 101 ? -17.461 -8.264 12.041 1.00 96.56 101 ILE A CA 1
ATOM 787 C C . ILE A 1 101 ? -17.900 -6.816 12.272 1.00 96.56 101 ILE A C 1
ATOM 789 O O . ILE A 1 101 ? -18.422 -6.152 11.373 1.00 96.56 101 ILE A O 1
ATOM 793 N N . LYS A 1 102 ? -17.651 -6.303 13.476 1.00 96.06 102 LYS A N 1
ATOM 794 C CA . LYS A 1 102 ? -18.078 -4.968 13.889 1.00 96.06 102 LYS A CA 1
ATOM 795 C C . LYS A 1 102 ? -16.971 -3.950 13.642 1.00 96.06 102 LYS A C 1
ATOM 797 O O . LYS A 1 102 ? -15.893 -4.034 14.226 1.00 96.06 102 LYS A O 1
ATOM 802 N N . ILE A 1 103 ? -17.261 -2.945 12.819 1.00 95.44 103 ILE A N 1
ATOM 803 C CA . ILE A 1 103 ? -16.352 -1.829 12.522 1.00 95.44 103 ILE A CA 1
ATOM 804 C C . ILE A 1 103 ? -16.959 -0.491 12.943 1.00 95.44 103 ILE A C 1
ATOM 806 O O . ILE A 1 103 ? -18.158 -0.382 13.203 1.00 95.44 103 ILE A O 1
ATOM 810 N N . LYS A 1 104 ? -16.128 0.555 12.986 1.00 94.38 104 LYS A N 1
ATOM 811 C CA . LYS A 1 104 ? -16.644 1.924 13.046 1.00 94.38 104 LYS A CA 1
ATOM 812 C C . LYS A 1 104 ? -17.353 2.233 11.720 1.00 94.38 104 LYS A C 1
ATOM 814 O O . LYS A 1 104 ? -16.790 1.917 10.671 1.00 94.38 104 LYS A O 1
ATOM 819 N N . PRO A 1 105 ? -18.554 2.830 11.748 1.00 93.50 105 PRO A N 1
ATOM 820 C CA . PRO A 1 105 ? -19.232 3.239 10.526 1.00 93.50 105 PRO A CA 1
ATOM 821 C C . PRO A 1 105 ? -18.364 4.237 9.753 1.00 93.50 105 PRO A C 1
ATOM 823 O O . PRO A 1 105 ? -17.716 5.101 10.348 1.00 93.50 105 PRO A O 1
ATOM 826 N N . VAL A 1 106 ? -18.343 4.089 8.430 1.00 90.44 106 VAL A N 1
ATOM 827 C CA . VAL A 1 106 ? -17.656 5.010 7.524 1.00 90.44 106 VAL A CA 1
ATOM 828 C C . VAL A 1 106 ? -18.673 6.053 7.081 1.00 90.44 106 VAL A C 1
ATOM 830 O O . VAL A 1 106 ? -19.703 5.702 6.508 1.00 90.44 106 VAL A O 1
ATOM 833 N N . PHE A 1 107 ? -18.392 7.315 7.380 1.00 85.62 107 PHE A N 1
ATOM 834 C CA . PHE A 1 107 ? -19.164 8.464 6.919 1.00 85.62 107 PHE A CA 1
ATOM 835 C C . PHE A 1 107 ? -18.278 9.315 6.002 1.00 85.62 107 PHE A C 1
ATOM 837 O O . PHE A 1 107 ? -17.055 9.292 6.162 1.00 85.62 107 PHE A O 1
ATOM 844 N N . GLU A 1 108 ? -18.897 10.002 5.039 1.00 59.84 108 GLU A N 1
ATOM 845 C CA . GLU A 1 108 ? -18.237 10.989 4.166 1.00 59.84 108 GLU A CA 1
ATOM 846 C C . GLU A 1 108 ? -17.894 12.283 4.912 1.00 59.84 108 GLU A C 1
ATOM 848 O O . GLU A 1 108 ? -18.704 12.710 5.771 1.00 59.84 108 GLU A O 1
#

pLDDT: mean 86.07, std 18.39, range [33.16, 97.06]

Sequence (108 aa):
MFLRKKDFLMSNNDDLTSEAIRHLASLTRISMSDEEVEKMRDEMSNILDNIAVLNEINTDSVDPTGHSVDLTSVLRDDVSKDSFSTTDILSNAPNHDEDLIKIKPVFE

Radius of gyration: 22.54 Å; chains: 1; bounding box: 46×44×42 Å

Secondary structure (DSSP, 8-state):
----TTSS----GGG--HHHHHHHHHHHT----HHHHHHHHHHHHHHHHHHGGGGGS--TTS-----SS-----PPP----PPPPHHHHHTT-SSEETTEE--PPP--

Foldseek 3Di:
DDDDPPVVPDPDLVPLDLVVLVVVCVVVVHDDDSVRSVVVSVVVNVVVVVVCVVVVDDCVPPDDDPDPDDDDDDDDDPDDDDDDDLCVVCVPQPDADVSGRDDDDDDD